Protein AF-A2ZAB9-F1 (afdb_monomer_lite)

Sequence (71 aa):
MEEKIDCKTDVDALLGESEMRLSDEIIETILDKTFSDADTNQDGRIDRTEWENFVSRNPSLLKIMTLPYLK

Structure (mmCIF, N/CA/C/O backbone):
data_AF-A2ZAB9-F1
#
_entry.id   AF-A2ZAB9-F1
#
loop_
_atom_site.group_PDB
_atom_site.id
_atom_site.type_symbol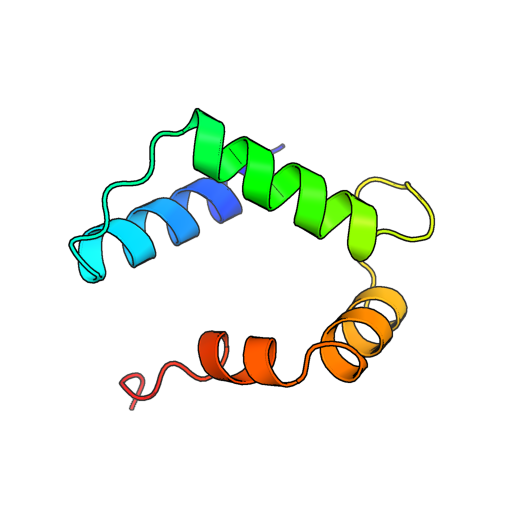
_atom_site.label_atom_id
_atom_site.label_alt_id
_atom_site.label_comp_id
_atom_site.label_asym_id
_atom_site.label_entity_id
_atom_site.label_seq_id
_atom_site.pdbx_PDB_ins_code
_atom_site.Cartn_x
_atom_site.Cartn_y
_atom_site.Cartn_z
_atom_site.occupancy
_atom_site.B_iso_or_equiv
_atom_site.auth_seq_id
_atom_site.auth_comp_id
_atom_site.auth_asym_id
_atom_site.auth_atom_id
_atom_site.pdbx_PDB_model_num
ATOM 1 N N . MET A 1 1 ? -1.968 -7.318 13.398 1.00 56.16 1 MET A N 1
ATOM 2 C CA . MET A 1 1 ? -1.219 -6.316 14.195 1.00 56.16 1 MET A CA 1
ATOM 3 C C . MET A 1 1 ? 0.277 -6.468 13.959 1.00 56.16 1 MET A C 1
ATOM 5 O O . MET A 1 1 ? 0.904 -5.454 13.706 1.00 56.16 1 MET A O 1
ATOM 9 N N . GLU A 1 2 ? 0.814 -7.694 13.935 1.00 54.16 2 GLU A N 1
ATOM 10 C CA . GLU A 1 2 ? 2.204 -7.969 13.519 1.00 54.16 2 GLU A CA 1
ATOM 11 C C . GLU A 1 2 ? 2.500 -7.537 12.072 1.00 54.16 2 GLU A C 1
ATOM 13 O O . GLU A 1 2 ? 3.442 -6.791 11.851 1.00 54.16 2 GLU A O 1
ATOM 18 N N . GLU A 1 3 ? 1.632 -7.848 11.104 1.00 57.22 3 GLU A N 1
ATOM 19 C CA . GLU A 1 3 ? 1.884 -7.491 9.691 1.00 57.22 3 GLU A CA 1
ATOM 20 C C . GLU A 1 3 ? 1.925 -5.974 9.412 1.00 57.22 3 GLU A C 1
ATOM 22 O O . GLU A 1 3 ? 2.643 -5.528 8.524 1.00 57.22 3 GLU A O 1
ATOM 27 N N . LYS A 1 4 ? 1.207 -5.146 10.192 1.00 68.25 4 LYS A N 1
ATOM 28 C CA . LYS A 1 4 ? 1.272 -3.675 10.053 1.00 68.25 4 LYS A CA 1
ATOM 29 C C . LYS A 1 4 ? 2.637 -3.136 10.498 1.00 68.25 4 LYS A C 1
ATOM 31 O O . LYS A 1 4 ? 3.108 -2.134 9.966 1.00 68.25 4 LYS A O 1
ATOM 36 N N . ILE A 1 5 ? 3.249 -3.788 11.486 1.00 73.38 5 ILE A N 1
ATOM 37 C CA . ILE A 1 5 ? 4.566 -3.416 12.009 1.00 73.38 5 ILE A CA 1
ATOM 38 C C . ILE A 1 5 ? 5.650 -3.811 11.005 1.00 73.38 5 ILE A C 1
ATOM 40 O O . ILE A 1 5 ? 6.531 -2.996 10.739 1.00 73.38 5 ILE A O 1
ATOM 44 N N . ASP A 1 6 ? 5.543 -4.989 10.389 1.00 74.00 6 ASP A N 1
ATOM 45 C CA . ASP A 1 6 ? 6.456 -5.404 9.315 1.00 74.00 6 ASP A CA 1
ATOM 46 C C . ASP A 1 6 ? 6.367 -4.454 8.119 1.00 74.00 6 ASP A C 1
ATOM 48 O O . ASP A 1 6 ? 7.383 -3.924 7.675 1.00 74.00 6 ASP A O 1
ATOM 52 N N . CYS A 1 7 ? 5.150 -4.112 7.684 1.00 72.69 7 CYS A N 1
ATOM 53 C CA . CYS A 1 7 ? 4.963 -3.192 6.564 1.00 72.69 7 CYS A CA 1
ATOM 54 C C . CYS A 1 7 ? 5.563 -1.802 6.840 1.00 72.69 7 CYS A C 1
ATOM 56 O O . CYS A 1 7 ? 6.138 -1.188 5.945 1.00 72.69 7 CYS A O 1
ATOM 58 N N . LYS A 1 8 ? 5.457 -1.302 8.080 1.00 75.50 8 LYS A N 1
ATOM 59 C CA . LYS A 1 8 ? 6.093 -0.039 8.486 1.00 75.50 8 LYS A CA 1
ATOM 60 C C . LYS A 1 8 ? 7.621 -0.155 8.481 1.00 75.50 8 LYS A C 1
ATOM 62 O O . LYS A 1 8 ? 8.294 0.753 8.006 1.00 75.50 8 LYS A O 1
ATOM 67 N N . THR A 1 9 ? 8.149 -1.276 8.965 1.00 76.12 9 THR A N 1
ATOM 68 C CA . THR A 1 9 ? 9.594 -1.526 9.056 1.00 76.12 9 THR A CA 1
ATOM 69 C C . THR A 1 9 ? 10.242 -1.583 7.671 1.00 76.12 9 THR A C 1
ATOM 71 O O . THR A 1 9 ? 11.283 -0.961 7.457 1.00 76.12 9 THR A O 1
ATOM 74 N N . ASP A 1 10 ? 9.600 -2.251 6.710 1.00 79.88 10 ASP A N 1
ATOM 75 C CA . ASP A 1 10 ? 10.091 -2.337 5.330 1.00 79.88 10 ASP A CA 1
ATOM 76 C C . ASP A 1 10 ? 10.040 -0.977 4.615 1.00 79.88 10 ASP A C 1
ATOM 78 O O . ASP A 1 10 ? 10.965 -0.615 3.883 1.00 79.88 10 ASP A O 1
ATOM 82 N N . VAL A 1 11 ? 8.991 -0.182 4.860 1.00 77.44 11 VAL A N 1
ATOM 83 C CA . VAL A 1 11 ? 8.874 1.180 4.314 1.00 77.44 11 VAL A CA 1
ATOM 84 C C . VAL A 1 11 ? 9.959 2.097 4.881 1.00 77.44 11 VAL A C 1
ATOM 86 O O . VAL A 1 11 ? 10.612 2.805 4.113 1.00 77.44 11 VAL A O 1
ATOM 89 N N . ASP A 1 12 ? 10.207 2.057 6.190 1.00 71.62 12 ASP A N 1
ATOM 90 C CA . ASP A 1 12 ? 11.253 2.862 6.832 1.00 71.62 12 ASP A CA 1
ATOM 91 C C . ASP A 1 12 ? 12.656 2.500 6.320 1.00 71.62 12 ASP A C 1
ATOM 93 O O . ASP A 1 12 ? 13.483 3.389 6.090 1.00 71.62 12 ASP A O 1
ATOM 97 N N . ALA A 1 13 ? 12.920 1.211 6.082 1.00 78.62 13 ALA A N 1
ATOM 98 C CA . ALA A 1 13 ? 14.182 0.747 5.511 1.00 78.62 13 ALA A CA 1
ATOM 99 C C . ALA A 1 13 ? 14.395 1.283 4.084 1.00 78.62 13 ALA A C 1
ATOM 101 O O . ALA A 1 13 ? 15.433 1.882 3.799 1.00 78.62 13 ALA A O 1
ATOM 102 N N . LEU A 1 14 ? 13.390 1.162 3.212 1.00 74.06 14 LEU A N 1
ATOM 103 C CA . LEU A 1 14 ? 13.447 1.645 1.824 1.00 74.06 14 LEU A CA 1
ATOM 104 C C . LEU A 1 14 ? 13.609 3.171 1.729 1.00 74.06 14 LEU A C 1
ATOM 106 O O . LEU A 1 14 ? 14.331 3.686 0.867 1.00 74.06 14 LEU A O 1
ATOM 110 N N . LEU A 1 15 ? 12.948 3.905 2.625 1.00 68.81 15 LEU A N 1
ATOM 111 C CA . LEU A 1 15 ? 13.062 5.358 2.740 1.00 68.81 15 LEU A CA 1
ATOM 112 C C . LEU A 1 15 ? 14.454 5.782 3.225 1.00 68.81 15 LEU A C 1
ATOM 114 O O . LEU A 1 15 ? 15.039 6.723 2.681 1.00 68.81 15 LEU A O 1
ATOM 118 N N . GLY A 1 16 ? 15.014 5.051 4.193 1.00 68.31 16 GLY A N 1
ATOM 119 C CA . GLY A 1 16 ? 16.389 5.227 4.657 1.00 68.31 16 GLY A CA 1
ATOM 120 C C . GLY A 1 16 ? 17.426 4.981 3.558 1.00 68.31 16 GLY A C 1
ATOM 121 O O . GLY A 1 16 ? 18.345 5.784 3.404 1.00 68.31 16 GLY A O 1
ATOM 122 N N . GLU A 1 17 ? 17.249 3.925 2.761 1.00 72.44 17 GLU A N 1
ATOM 123 C CA . GLU A 1 17 ? 18.120 3.594 1.622 1.00 72.44 17 GLU A CA 1
ATOM 124 C C . GLU A 1 17 ? 18.065 4.637 0.494 1.00 72.44 17 GLU A C 1
ATOM 126 O O . GLU A 1 17 ? 19.052 4.835 -0.213 1.00 72.44 17 GLU A O 1
ATOM 131 N N . SER A 1 18 ? 16.942 5.345 0.352 1.00 58.91 18 SER A N 1
ATOM 132 C CA . SER A 1 18 ? 16.743 6.377 -0.676 1.00 58.91 18 SER A CA 1
ATOM 133 C C . SER A 1 18 ? 17.122 7.799 -0.218 1.00 58.91 18 SER A C 1
ATOM 135 O O . SER A 1 18 ? 16.808 8.759 -0.921 1.00 58.91 18 SER A O 1
ATOM 137 N N . GLU A 1 19 ? 17.734 7.957 0.968 1.00 57.44 19 GLU A N 1
ATOM 138 C CA . GLU A 1 19 ? 17.957 9.247 1.664 1.00 57.44 19 GLU A CA 1
ATOM 139 C C . GLU A 1 19 ? 16.682 10.108 1.800 1.00 57.44 19 GLU A C 1
ATOM 141 O O . GLU A 1 19 ? 16.725 11.327 1.990 1.00 57.44 19 GLU A O 1
ATOM 146 N N . MET A 1 20 ? 15.513 9.475 1.727 1.00 52.62 20 MET A N 1
ATOM 147 C CA . MET A 1 20 ? 14.227 10.143 1.646 1.00 52.62 20 MET A CA 1
ATOM 148 C C . MET A 1 20 ? 13.545 10.046 3.008 1.00 52.62 20 MET A C 1
ATOM 150 O O . MET A 1 20 ? 12.916 9.050 3.338 1.00 52.62 20 MET A O 1
ATOM 154 N N . ARG A 1 21 ? 13.678 11.081 3.843 1.00 54.66 21 ARG A N 1
ATOM 155 C CA . ARG A 1 21 ? 13.015 11.112 5.157 1.00 54.66 21 ARG A CA 1
ATOM 156 C C . ARG A 1 21 ? 11.594 11.643 5.028 1.00 54.66 21 ARG A C 1
ATOM 158 O O . ARG A 1 21 ? 11.388 12.854 4.976 1.00 54.66 21 ARG A O 1
ATOM 165 N N . LEU A 1 22 ? 10.623 10.739 4.981 1.00 59.00 22 LEU A N 1
ATOM 166 C CA . LEU A 1 22 ? 9.213 11.077 5.170 1.00 59.00 22 LEU A CA 1
ATOM 167 C C . LEU A 1 22 ? 8.892 11.030 6.666 1.00 59.00 22 LEU A C 1
ATOM 169 O O . LEU A 1 22 ? 9.462 10.227 7.399 1.00 59.00 22 LEU A O 1
ATOM 173 N N . SER A 1 23 ? 8.017 11.915 7.137 1.00 71.00 23 SER A N 1
ATOM 174 C CA . SER A 1 23 ? 7.502 11.815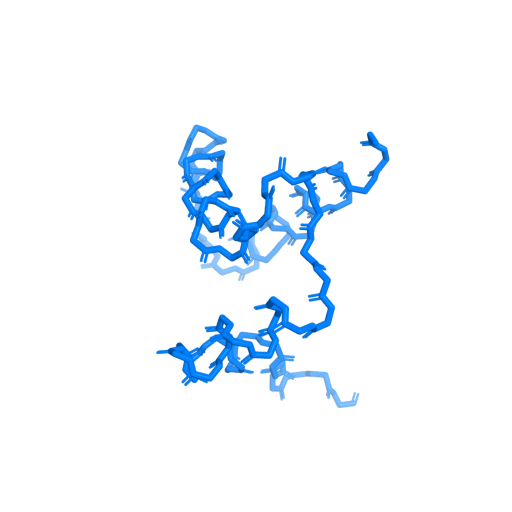 8.502 1.00 71.00 23 SER A CA 1
ATOM 175 C C . SER A 1 23 ? 6.529 10.642 8.610 1.00 71.00 23 SER A C 1
ATOM 177 O O . SER A 1 23 ? 5.797 10.357 7.662 1.00 71.00 23 SER A O 1
ATOM 179 N N . ASP A 1 24 ? 6.468 10.009 9.782 1.00 63.66 24 ASP A N 1
ATOM 180 C CA . ASP A 1 24 ? 5.519 8.930 10.090 1.00 63.66 24 ASP A CA 1
ATOM 181 C C . ASP A 1 24 ? 4.073 9.277 9.697 1.00 63.66 24 ASP A C 1
ATOM 183 O O . ASP A 1 24 ? 3.355 8.430 9.182 1.00 63.66 24 ASP A O 1
ATOM 187 N N . GLU A 1 25 ? 3.664 10.537 9.859 1.00 68.94 25 GLU A N 1
ATOM 188 C CA . GLU A 1 25 ? 2.342 11.043 9.460 1.00 68.94 25 GLU A CA 1
ATOM 189 C C . GLU A 1 25 ? 2.108 10.978 7.938 1.00 68.94 25 GLU A C 1
ATOM 191 O O . GLU A 1 25 ? 1.011 10.663 7.474 1.00 68.94 25 GLU A O 1
ATOM 196 N N . ILE A 1 26 ? 3.146 11.241 7.137 1.00 68.38 26 ILE A N 1
ATOM 197 C CA . ILE A 1 26 ? 3.079 11.122 5.676 1.00 68.38 26 ILE A CA 1
ATOM 198 C C . ILE A 1 26 ? 3.022 9.647 5.278 1.00 68.38 26 ILE A C 1
ATOM 200 O O . ILE A 1 26 ? 2.259 9.298 4.380 1.00 68.38 26 ILE A O 1
ATOM 204 N N . ILE A 1 27 ? 3.778 8.782 5.958 1.00 66.25 27 ILE A N 1
ATOM 205 C CA . ILE A 1 27 ? 3.750 7.332 5.728 1.00 66.25 27 ILE A CA 1
ATOM 206 C C . ILE A 1 27 ? 2.360 6.774 6.044 1.00 66.25 27 ILE A C 1
ATOM 208 O O . ILE A 1 27 ? 1.787 6.072 5.213 1.00 66.25 27 ILE A O 1
ATOM 212 N N . GLU A 1 28 ? 1.775 7.138 7.188 1.00 71.69 28 GLU A N 1
ATOM 213 C CA . GLU A 1 28 ? 0.408 6.744 7.541 1.00 71.69 28 GLU A CA 1
ATOM 214 C C . GLU A 1 28 ? -0.613 7.274 6.532 1.00 71.69 28 GLU A C 1
ATOM 216 O O . GLU A 1 28 ? -1.458 6.516 6.071 1.00 71.69 28 GLU A O 1
ATOM 221 N N . THR A 1 29 ? -0.479 8.525 6.082 1.00 74.56 29 THR A N 1
ATOM 222 C CA . THR A 1 29 ? -1.370 9.089 5.053 1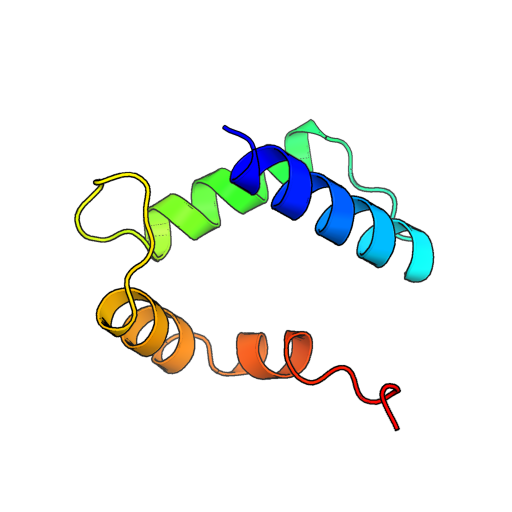.00 74.56 29 THR A CA 1
ATOM 223 C C . THR A 1 29 ? -1.264 8.347 3.715 1.00 74.56 29 THR A C 1
ATOM 225 O O . THR A 1 29 ? -2.264 8.179 3.013 1.00 74.56 29 THR A O 1
ATOM 228 N N . ILE A 1 30 ? -0.058 7.924 3.322 1.00 74.00 30 ILE A N 1
ATOM 229 C CA . ILE A 1 30 ? 0.163 7.140 2.099 1.00 74.00 30 ILE A CA 1
ATOM 230 C C . ILE A 1 30 ? -0.461 5.755 2.247 1.00 74.00 30 ILE A C 1
ATOM 232 O O . ILE A 1 30 ? -1.141 5.300 1.326 1.00 74.00 30 ILE A O 1
ATOM 236 N N . LEU A 1 31 ? -0.260 5.103 3.393 1.00 73.12 31 LEU A N 1
ATOM 237 C CA . LEU A 1 31 ? -0.841 3.795 3.681 1.00 73.12 31 LEU A CA 1
ATOM 238 C C . LEU A 1 31 ? -2.367 3.866 3.684 1.00 73.12 31 LEU A C 1
ATOM 240 O O . LEU A 1 31 ? -2.990 3.096 2.962 1.00 73.12 31 LEU A O 1
ATOM 244 N N . ASP A 1 32 ? -2.964 4.827 4.385 1.00 77.62 32 ASP A N 1
ATOM 245 C CA . ASP A 1 32 ? -4.419 4.991 4.455 1.00 77.62 32 ASP A CA 1
ATOM 246 C C . ASP A 1 32 ? -5.036 5.226 3.074 1.00 77.62 32 ASP A C 1
ATOM 248 O O . ASP A 1 32 ? -6.051 4.619 2.734 1.00 77.62 32 ASP A O 1
ATOM 252 N N . LYS A 1 33 ? -4.408 6.059 2.233 1.00 79.94 33 LYS A N 1
ATOM 253 C CA . LYS A 1 33 ? -4.872 6.267 0.852 1.00 79.94 33 LYS A CA 1
ATOM 254 C C . LYS A 1 33 ? -4.717 5.016 -0.005 1.00 79.94 33 LYS A C 1
ATOM 256 O O . LYS A 1 33 ? -5.614 4.697 -0.773 1.00 79.94 33 LYS A O 1
ATOM 261 N N . THR A 1 34 ? -3.602 4.304 0.138 1.00 80.62 34 THR A N 1
ATOM 262 C CA . THR A 1 34 ? -3.340 3.079 -0.630 1.00 80.62 34 THR A CA 1
ATOM 263 C C . THR A 1 34 ? -4.335 1.987 -0.260 1.00 80.62 34 THR A C 1
ATOM 265 O O . THR A 1 34 ? -4.912 1.369 -1.147 1.00 80.62 34 THR A O 1
ATOM 268 N N . PHE A 1 35 ? -4.587 1.789 1.035 1.00 77.81 35 PHE A N 1
ATOM 269 C CA . PHE A 1 35 ? -5.604 0.858 1.510 1.00 77.81 35 PHE A CA 1
ATOM 270 C C . PHE A 1 35 ? -6.997 1.296 1.065 1.00 77.81 35 PHE A C 1
ATOM 272 O O . PHE A 1 35 ? -7.716 0.482 0.512 1.00 77.81 35 PHE A O 1
ATOM 279 N N . SER A 1 36 ? -7.357 2.576 1.184 1.00 82.44 36 SER A N 1
ATOM 280 C CA . SER A 1 36 ? -8.661 3.064 0.714 1.00 82.44 36 SER A CA 1
ATOM 281 C C . SER A 1 36 ? -8.902 2.849 -0.786 1.00 82.44 36 SER A C 1
ATOM 283 O O . SER A 1 36 ? -10.055 2.714 -1.193 1.00 82.44 36 SER A O 1
ATOM 285 N N . ASP A 1 37 ? -7.852 2.866 -1.607 1.00 80.19 37 ASP A N 1
ATOM 286 C CA . ASP A 1 37 ? -7.964 2.674 -3.056 1.00 80.19 37 ASP A CA 1
ATOM 287 C C . ASP A 1 37 ? -7.870 1.194 -3.477 1.00 80.19 37 ASP A C 1
ATOM 289 O O . ASP A 1 37 ? -8.394 0.827 -4.535 1.00 80.19 37 ASP A O 1
ATOM 293 N N . ALA A 1 38 ? -7.190 0.355 -2.688 1.00 80.75 38 ALA A N 1
ATOM 294 C CA . ALA A 1 38 ? -6.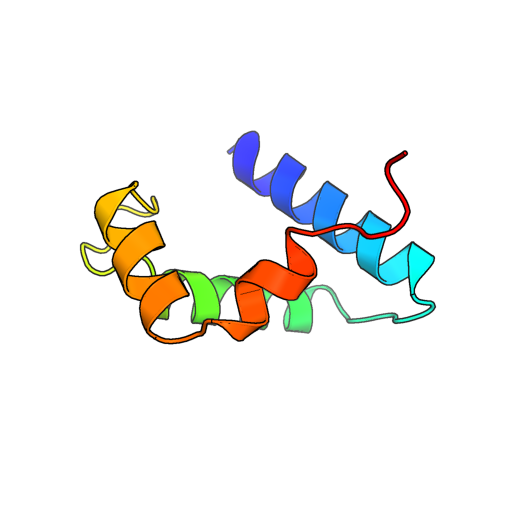948 -1.057 -2.987 1.00 80.75 38 ALA A CA 1
ATOM 295 C C . ALA A 1 38 ? -7.942 -2.009 -2.298 1.00 80.75 38 ALA A C 1
ATOM 297 O O . ALA A 1 38 ? -8.432 -2.927 -2.950 1.00 80.75 38 ALA A O 1
ATOM 298 N N . ASP A 1 39 ? -8.258 -1.783 -1.022 1.00 86.31 39 ASP A N 1
ATOM 299 C CA . ASP A 1 39 ? -9.224 -2.551 -0.226 1.00 86.31 39 ASP A CA 1
ATOM 300 C C . ASP A 1 39 ? -10.649 -2.081 -0.561 1.00 86.31 39 ASP A C 1
ATOM 302 O O . ASP A 1 39 ? -11.263 -1.237 0.100 1.00 86.31 39 ASP A O 1
ATOM 306 N N . THR A 1 40 ? -11.162 -2.592 -1.678 1.00 85.12 40 THR A N 1
ATOM 307 C CA . THR A 1 40 ? -12.493 -2.239 -2.182 1.00 85.12 40 THR A CA 1
ATOM 308 C C . THR A 1 40 ? -13.621 -2.765 -1.308 1.00 85.12 40 THR A C 1
ATOM 310 O O . THR A 1 40 ? -14.723 -2.208 -1.340 1.00 85.12 40 THR A O 1
ATOM 313 N N . ASN A 1 41 ? -13.372 -3.842 -0.564 1.00 86.69 41 ASN A N 1
ATOM 314 C CA . ASN A 1 41 ? -14.363 -4.482 0.291 1.00 86.69 41 ASN A CA 1
ATOM 315 C C . ASN A 1 41 ? -14.351 -3.937 1.741 1.00 86.69 41 ASN A C 1
ATOM 317 O O . ASN A 1 41 ? -15.313 -4.172 2.478 1.00 86.69 41 ASN A O 1
ATOM 321 N N . GLN A 1 42 ? -13.337 -3.140 2.097 1.00 84.81 42 GLN A N 1
ATOM 322 C CA . GLN A 1 42 ? -13.127 -2.503 3.400 1.00 84.81 42 GLN A CA 1
ATOM 323 C C . GLN A 1 42 ? -13.004 -3.496 4.565 1.00 84.81 42 GLN A C 1
ATOM 325 O O . GLN A 1 42 ? -13.400 -3.190 5.695 1.00 84.81 42 GLN A O 1
ATOM 330 N N . ASP A 1 43 ? -12.477 -4.694 4.314 1.00 84.62 43 ASP A N 1
ATOM 331 C CA . ASP A 1 43 ? -12.238 -5.713 5.340 1.00 84.62 43 ASP A CA 1
ATOM 332 C C . ASP A 1 43 ? -10.896 -5.526 6.075 1.00 84.62 43 ASP A C 1
ATOM 334 O O . ASP A 1 43 ? -10.595 -6.239 7.044 1.00 84.62 43 ASP A O 1
ATOM 338 N N . GLY A 1 44 ? -10.118 -4.520 5.665 1.00 82.69 44 GLY A N 1
ATOM 339 C CA . GLY A 1 44 ? -8.801 -4.188 6.191 1.00 82.69 44 GLY A CA 1
ATOM 340 C C . GLY A 1 44 ? -7.682 -5.055 5.617 1.00 82.69 44 GLY A C 1
ATOM 341 O O . GLY A 1 44 ? -6.579 -5.065 6.174 1.00 82.69 44 GLY A O 1
ATOM 342 N N . ARG A 1 45 ? -7.946 -5.817 4.554 1.00 82.31 45 ARG A N 1
ATOM 343 C CA . ARG A 1 45 ? -7.005 -6.692 3.852 1.00 82.31 45 ARG A CA 1
ATOM 344 C C . ARG A 1 45 ? -7.099 -6.395 2.359 1.00 82.31 45 ARG A C 1
ATOM 346 O O . ARG A 1 45 ? -8.098 -5.912 1.862 1.00 82.31 45 ARG A O 1
ATOM 353 N N . ILE A 1 46 ? -6.014 -6.668 1.643 1.00 82.31 46 ILE A N 1
ATOM 354 C CA . ILE A 1 46 ? -6.008 -6.588 0.182 1.00 82.31 46 ILE A CA 1
ATOM 355 C C . ILE A 1 46 ? -5.864 -8.016 -0.318 1.00 82.31 46 ILE A C 1
ATOM 357 O O . ILE A 1 46 ? -4.809 -8.639 -0.149 1.00 82.31 46 ILE A O 1
ATOM 361 N N . ASP A 1 47 ? -6.934 -8.563 -0.884 1.00 86.00 47 ASP A N 1
ATOM 362 C CA . ASP A 1 47 ? -6.895 -9.895 -1.476 1.00 86.00 47 ASP A CA 1
ATOM 363 C C . ASP A 1 47 ? -6.198 -9.897 -2.853 1.00 86.00 47 ASP A C 1
ATOM 365 O O . ASP A 1 47 ? -5.808 -8.865 -3.401 1.00 86.00 47 ASP A O 1
ATOM 369 N N . ARG A 1 48 ? -5.993 -11.084 -3.439 1.00 82.31 48 ARG A N 1
ATOM 370 C CA . ARG A 1 48 ? -5.324 -11.200 -4.748 1.00 82.31 48 ARG A CA 1
ATOM 371 C C . ARG A 1 48 ? -6.087 -10.475 -5.862 1.00 82.31 48 ARG A C 1
ATOM 373 O O . ARG A 1 48 ? -5.455 -9.888 -6.732 1.00 82.31 48 ARG A O 1
ATOM 380 N N . THR A 1 49 ? -7.411 -10.534 -5.854 1.00 86.88 49 THR A N 1
ATOM 381 C CA . THR A 1 49 ? -8.269 -9.896 -6.861 1.00 86.88 49 THR A CA 1
ATOM 382 C C . THR A 1 49 ? -8.190 -8.380 -6.737 1.00 86.88 49 THR A C 1
ATOM 384 O O . THR A 1 49 ? -8.064 -7.670 -7.735 1.00 86.88 49 THR A O 1
ATOM 387 N N . GLU A 1 50 ? -8.229 -7.876 -5.509 1.00 87.06 50 GLU A N 1
ATOM 388 C CA . GLU A 1 50 ? -8.060 -6.463 -5.181 1.00 87.06 50 GLU A CA 1
ATOM 389 C C . GLU A 1 50 ? -6.678 -5.963 -5.585 1.00 87.06 50 GLU A C 1
ATOM 391 O O . GLU A 1 50 ? -6.561 -4.946 -6.269 1.00 87.06 50 GLU A O 1
ATOM 396 N N . TRP A 1 51 ? -5.637 -6.743 -5.292 1.00 82.50 51 TRP A N 1
ATOM 397 C CA . TRP A 1 51 ? -4.273 -6.462 -5.724 1.00 82.50 51 TRP A CA 1
ATOM 398 C C . TRP A 1 51 ? -4.134 -6.432 -7.252 1.00 82.50 51 TRP A C 1
ATOM 400 O O . TRP A 1 51 ? -3.572 -5.487 -7.806 1.00 82.50 51 TRP A O 1
ATOM 410 N N . GLU A 1 52 ? -4.677 -7.422 -7.965 1.00 83.88 52 GLU A N 1
ATOM 411 C CA . GLU A 1 52 ? -4.659 -7.477 -9.434 1.00 83.88 52 GLU A CA 1
ATOM 412 C C . GLU A 1 52 ? -5.389 -6.274 -10.056 1.00 83.88 52 GLU A C 1
ATOM 414 O O . GLU A 1 52 ? -4.897 -5.643 -11.001 1.00 83.88 52 GLU A O 1
ATOM 419 N N . ASN A 1 53 ? -6.536 -5.894 -9.493 1.00 85.12 53 ASN A N 1
ATOM 420 C CA . ASN A 1 53 ? -7.291 -4.715 -9.914 1.00 85.12 53 ASN A CA 1
ATOM 421 C C . ASN A 1 53 ? -6.541 -3.410 -9.624 1.00 85.12 53 ASN A C 1
ATOM 423 O O . ASN A 1 53 ? -6.548 -2.492 -10.447 1.00 85.12 53 ASN A O 1
ATOM 427 N N . PHE A 1 54 ? -5.874 -3.316 -8.480 1.00 83.12 54 PHE A N 1
ATOM 428 C CA . PHE A 1 54 ? -5.133 -2.127 -8.082 1.00 83.12 54 PHE A CA 1
ATOM 429 C C . PHE A 1 54 ? -3.874 -1.923 -8.935 1.00 83.12 54 PHE A C 1
ATOM 431 O O . PHE A 1 54 ? -3.618 -0.826 -9.443 1.00 83.12 54 PHE A O 1
ATOM 438 N N . VAL A 1 55 ? -3.126 -3.000 -9.177 1.00 80.44 55 VAL A N 1
ATOM 439 C CA . VAL A 1 55 ? -1.901 -2.988 -9.984 1.00 80.44 55 VAL A CA 1
ATOM 440 C C . VAL A 1 55 ? -2.193 -2.789 -11.471 1.00 80.44 55 VAL A C 1
ATOM 442 O O . VAL A 1 55 ? -1.453 -2.072 -12.145 1.00 80.44 55 VAL A O 1
ATOM 445 N N . SER A 1 56 ? -3.280 -3.358 -12.002 1.00 82.06 56 SER A N 1
ATOM 446 C CA . SER A 1 56 ? -3.671 -3.131 -13.404 1.00 82.06 56 SER A CA 1
ATOM 447 C C . SER A 1 56 ? -4.025 -1.668 -13.692 1.00 82.06 56 SER A C 1
ATOM 449 O O . SER A 1 56 ? -3.749 -1.175 -14.787 1.00 82.06 56 SER A O 1
ATOM 451 N N . ARG A 1 57 ? -4.571 -0.947 -12.703 1.00 82.19 57 ARG A N 1
ATOM 452 C CA . ARG A 1 57 ? -4.838 0.501 -12.784 1.00 82.19 57 ARG A CA 1
ATOM 453 C C . ARG A 1 57 ? -3.583 1.350 -12.612 1.00 82.19 57 ARG A C 1
ATOM 455 O O . ARG A 1 57 ? -3.514 2.440 -13.172 1.00 82.19 57 ARG A O 1
ATOM 462 N N . ASN A 1 58 ? -2.585 0.840 -11.893 1.00 74.00 58 ASN A N 1
ATOM 463 C CA . ASN A 1 58 ? -1.340 1.542 -11.593 1.00 74.00 58 ASN A CA 1
ATOM 464 C C . ASN A 1 58 ? -0.103 0.693 -11.959 1.00 74.00 58 ASN A C 1
ATOM 466 O O . ASN A 1 58 ? 0.659 0.297 -11.071 1.00 74.00 58 ASN A O 1
ATOM 470 N N . PRO A 1 59 ? 0.170 0.437 -13.258 1.00 75.44 59 PRO A N 1
ATOM 471 C CA . PRO A 1 59 ? 1.236 -0.480 -13.685 1.00 75.44 59 PRO A CA 1
ATOM 472 C C . PRO A 1 59 ? 2.642 -0.068 -13.224 1.00 75.44 59 PRO A C 1
ATOM 474 O O . PRO A 1 59 ? 3.551 -0.892 -13.158 1.00 75.44 59 PRO A O 1
ATOM 477 N N . SER A 1 60 ? 2.845 1.213 -12.898 1.00 72.19 60 SER A N 1
ATOM 478 C CA . SER A 1 60 ?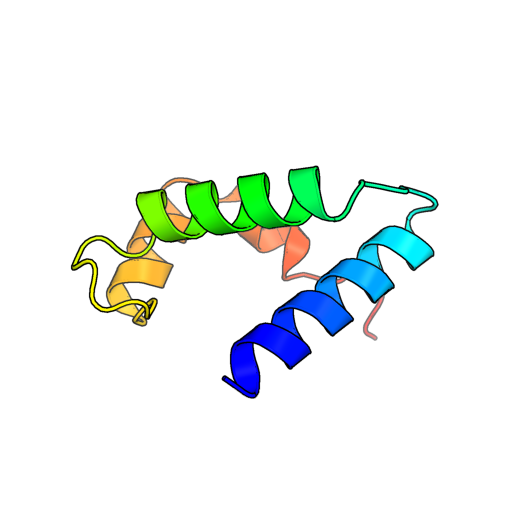 4.099 1.730 -12.347 1.00 72.19 60 SER A CA 1
ATOM 479 C C . SER A 1 60 ? 4.427 1.192 -10.953 1.00 72.19 60 SER A C 1
ATOM 481 O O . SER A 1 60 ? 5.604 1.181 -10.606 1.00 72.19 60 SER A O 1
ATOM 483 N N . LEU A 1 61 ? 3.447 0.708 -10.177 1.00 67.56 61 LEU A N 1
ATOM 484 C CA . LEU A 1 61 ? 3.688 0.079 -8.869 1.00 67.56 61 LEU A CA 1
ATOM 485 C C . LEU A 1 61 ? 4.528 -1.197 -8.988 1.00 67.56 61 LEU A C 1
ATOM 487 O O . LEU A 1 61 ? 5.346 -1.483 -8.117 1.00 67.56 61 LEU A O 1
ATOM 491 N N . LEU A 1 62 ? 4.420 -1.919 -10.110 1.00 63.94 62 LEU A N 1
ATOM 492 C CA . LEU A 1 62 ? 5.258 -3.091 -10.374 1.00 63.94 62 LEU A CA 1
ATOM 493 C C . LEU A 1 62 ? 6.746 -2.742 -10.465 1.00 63.94 62 LEU A C 1
ATOM 495 O O . LEU 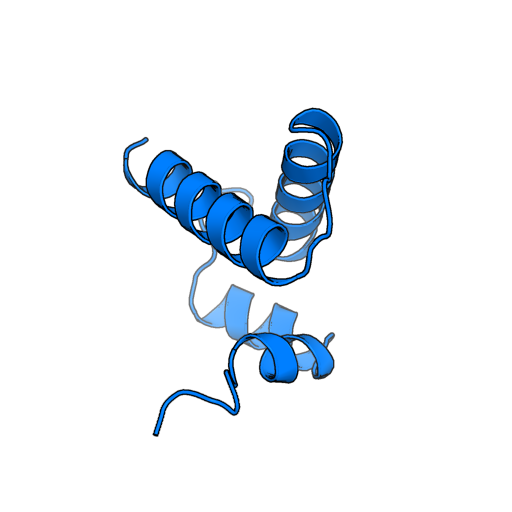A 1 62 ? 7.573 -3.597 -10.168 1.00 63.94 62 LEU A O 1
ATOM 499 N N . LYS A 1 63 ? 7.099 -1.493 -10.815 1.00 55.88 63 LYS A N 1
ATOM 500 C CA . LYS A 1 63 ? 8.501 -1.048 -10.825 1.00 55.88 63 LYS A CA 1
ATOM 501 C C . LYS A 1 63 ? 9.107 -0.990 -9.426 1.00 55.88 63 LYS A C 1
ATOM 503 O O . LYS A 1 63 ? 10.312 -1.161 -9.307 1.00 55.88 63 LYS A O 1
ATOM 508 N N . ILE A 1 64 ? 8.287 -0.753 -8.400 1.00 52.16 64 ILE A N 1
ATOM 509 C CA . ILE A 1 64 ? 8.718 -0.753 -6.996 1.00 52.16 64 ILE A CA 1
ATOM 510 C C . ILE A 1 64 ? 8.916 -2.198 -6.517 1.00 52.16 64 ILE A C 1
ATOM 512 O O . ILE A 1 64 ? 9.867 -2.478 -5.797 1.00 52.16 64 ILE A O 1
ATOM 516 N N . MET A 1 65 ? 8.075 -3.136 -6.976 1.00 50.50 65 MET A N 1
ATOM 517 C CA . MET A 1 65 ? 8.228 -4.566 -6.668 1.00 50.50 65 MET A CA 1
ATOM 518 C C . MET A 1 65 ? 9.381 -5.243 -7.417 1.00 50.50 65 MET A C 1
ATOM 520 O O . MET A 1 65 ? 9.899 -6.263 -6.965 1.00 50.50 65 MET A O 1
ATOM 524 N N . THR A 1 66 ? 9.811 -4.701 -8.555 1.00 46.72 66 THR A N 1
ATOM 525 C CA . THR A 1 66 ? 11.067 -5.106 -9.188 1.00 46.72 66 THR A CA 1
ATOM 526 C C . THR A 1 66 ? 12.211 -4.308 -8.584 1.00 46.72 66 THR A C 1
ATOM 528 O O . THR A 1 66 ? 12.582 -3.269 -9.120 1.00 46.72 66 THR A O 1
ATOM 531 N N . LEU A 1 67 ? 12.786 -4.801 -7.489 1.00 45.66 67 LEU A N 1
ATOM 532 C CA . LEU A 1 67 ? 14.062 -4.307 -6.974 1.00 45.66 67 LEU A CA 1
ATOM 533 C C . LEU A 1 67 ? 15.172 -4.692 -7.971 1.00 45.66 67 LEU A C 1
ATOM 535 O O . LEU A 1 67 ? 15.560 -5.861 -8.021 1.00 45.66 67 LEU A O 1
ATOM 539 N N . PRO A 1 68 ? 15.717 -3.755 -8.775 1.00 52.47 68 PRO A N 1
ATOM 540 C CA . PRO A 1 68 ? 16.651 -4.086 -9.859 1.00 52.47 68 PRO A CA 1
ATOM 541 C C . PRO A 1 68 ? 18.011 -4.600 -9.361 1.00 52.47 68 PRO A C 1
ATOM 543 O O . PRO A 1 68 ? 18.839 -5.035 -10.161 1.00 52.47 68 PRO A O 1
ATOM 546 N N . TYR A 1 69 ? 18.253 -4.508 -8.051 1.00 42.66 69 TYR A N 1
ATOM 547 C CA . TYR A 1 69 ? 19.528 -4.792 -7.399 1.00 42.66 69 TYR A CA 1
ATOM 548 C C . TYR A 1 69 ? 19.544 -6.116 -6.621 1.00 42.66 69 TYR A C 1
ATOM 550 O O . TYR A 1 69 ? 20.597 -6.504 -6.123 1.00 42.66 69 TYR A O 1
ATOM 558 N N . LEU A 1 70 ? 18.420 -6.839 -6.561 1.00 44.72 70 LEU A N 1
ATOM 559 C CA . LEU A 1 70 ? 18.386 -8.226 -6.093 1.00 44.72 70 LEU A CA 1
ATOM 560 C C . LEU A 1 70 ? 18.811 -9.142 -7.250 1.00 44.72 70 LEU A C 1
ATOM 562 O O . LEU A 1 70 ? 18.011 -9.486 -8.120 1.00 44.72 70 LEU A O 1
ATOM 566 N N . LYS A 1 71 ? 20.103 -9.475 -7.277 1.00 42.22 71 LYS A N 1
ATOM 567 C CA . LYS A 1 71 ? 20.709 -10.498 -8.137 1.00 42.22 71 LYS A CA 1
ATOM 568 C C . LYS A 1 71 ? 21.130 -11.701 -7.308 1.00 42.22 71 LYS A C 1
ATOM 570 O O . LYS A 1 71 ? 21.615 -11.473 -6.179 1.00 42.22 71 LYS A O 1
#

Secondary structure (DSSP, 8-state):
-HHHHHHHHHHHHHHHHTT----HHHHHHHHHHHHHHH-SS-SSS--HHHHHHHHHH-GGGHHHHS-TT--

pLDDT: mean 71.19, std 12.46, range [42.22, 87.06]

Radius of gyration: 13.23 Å; chains: 1; bounding box: 35×23×28 Å

Organism: Oryza sativa subsp. indica (NCBI:txid39946)

Foldseek 3Di:
DVVVVVVVVVVVVVCVVVVHDDDPVVVVVVVVVLCVQQVPVPPSDHDPVSVVVSCVVPVCVVVVVCPVPPD

InterPro domains:
  IPR002048 EF-hand domain [PF13202] (31-55)
  IPR002048 EF-hand domain [PS50222] (26-61)
  IPR011992 EF-hand domain pair [SSF47473] (14-69)
  IPR018247 EF-Hand 1, calcium-binding site [PS00018] (39-51)
  IPR045198 Calcineurin B-like [PTHR23056] (7-71)